Protein AF-A0A2M7AT90-F1 (afdb_monomer_lite)

Secondary structure (DSSP, 8-state):
--HHHHHHHHHHHHHHHHTS--HHHHHHHHTSTTSTGGGGS---HHHHHHHHHHHHHHHHHHH-EEEEEETTEEEEEESEE--GGG-STT---EEHHHHHHSHHHHHHHHHHHHHHHHHHHHHHHTT--

pLDDT: mean 93.05, std 7.25, range [59.25, 98.31]

Radius of gyration: 20.59 Å; chains: 1; bounding box: 52×41×52 Å

Structure (mmCIF, N/CA/C/O backbone):
data_AF-A0A2M7AT90-F1
#
_entry.id   AF-A0A2M7AT90-F1
#
loop_
_atom_site.group_PDB
_atom_site.id
_atom_site.type_symbol
_atom_site.label_atom_id
_atom_site.label_alt_id
_atom_site.label_comp_id
_atom_site.label_asym_id
_atom_site.label_entity_id
_atom_site.label_seq_id
_atom_site.pdbx_PDB_ins_code
_atom_site.Cartn_x
_atom_site.Cartn_y
_atom_site.Cartn_z
_atom_site.occupancy
_atom_site.B_iso_or_equiv
_atom_site.auth_seq_id
_atom_site.auth_comp_id
_atom_site.auth_asym_id
_atom_site.auth_atom_id
_atom_site.pdbx_PDB_model_num
ATOM 1 N N . MET A 1 1 ? 21.907 15.110 -14.399 1.00 59.66 1 MET A N 1
ATOM 2 C CA . MET A 1 1 ? 20.469 15.439 -14.541 1.00 59.66 1 MET A CA 1
ATOM 3 C C . MET A 1 1 ? 19.734 14.855 -13.349 1.00 59.66 1 MET A C 1
ATOM 5 O O . MET A 1 1 ? 20.083 13.757 -12.948 1.00 59.66 1 MET A O 1
ATOM 9 N N . ASP A 1 2 ? 18.759 15.570 -12.787 1.00 88.88 2 ASP A N 1
ATOM 10 C CA . ASP A 1 2 ? 17.866 15.041 -11.745 1.00 88.88 2 ASP A CA 1
ATOM 11 C C . ASP A 1 2 ? 17.179 13.747 -12.235 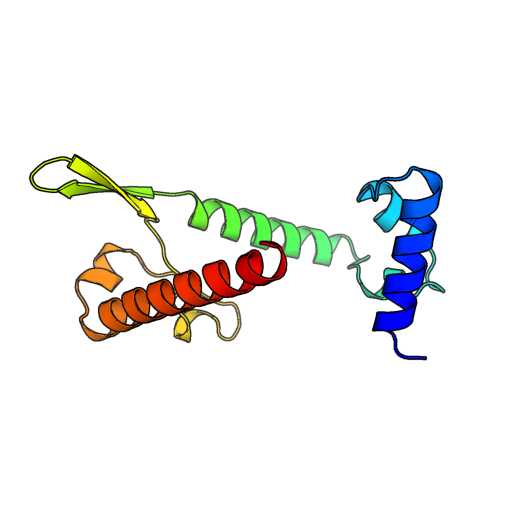1.00 88.88 2 ASP A C 1
ATOM 13 O O . ASP A 1 2 ? 16.553 13.743 -13.300 1.00 88.8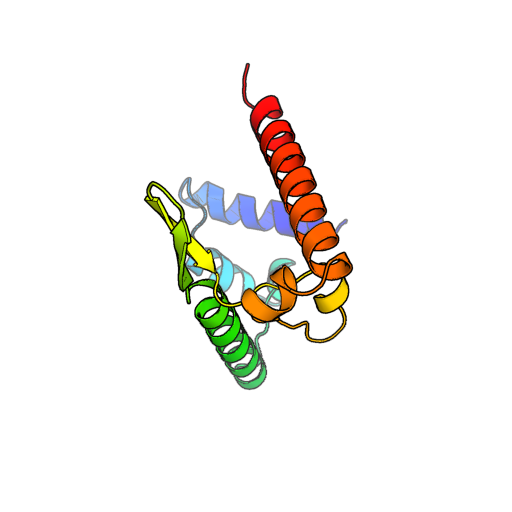8 2 ASP A O 1
ATOM 17 N N . ARG A 1 3 ? 17.315 12.646 -11.482 1.00 90.25 3 ARG A N 1
ATOM 18 C CA . ARG A 1 3 ? 16.751 11.324 -11.816 1.00 90.25 3 ARG A CA 1
ATOM 19 C C . ARG A 1 3 ? 15.236 11.399 -12.016 1.00 90.25 3 ARG A C 1
ATOM 21 O O . ARG A 1 3 ? 14.706 10.764 -12.924 1.00 90.25 3 ARG A O 1
ATOM 28 N N . ILE A 1 4 ? 14.539 12.240 -11.246 1.00 94.31 4 ILE A N 1
ATOM 29 C CA . ILE A 1 4 ? 13.091 12.449 -11.406 1.00 94.31 4 ILE A CA 1
ATOM 30 C C . ILE A 1 4 ? 12.776 13.086 -12.764 1.00 94.31 4 ILE A C 1
ATOM 32 O O . ILE A 1 4 ? 11.791 12.721 -13.410 1.00 94.31 4 ILE A O 1
ATOM 36 N N . LYS A 1 5 ? 13.613 14.015 -13.239 1.00 96.25 5 LYS A N 1
ATOM 37 C CA . LYS A 1 5 ? 13.459 14.624 -14.568 1.00 96.25 5 LYS A CA 1
ATOM 38 C C . LYS A 1 5 ? 13.616 13.587 -15.685 1.00 96.25 5 LYS A C 1
ATOM 40 O O . LYS A 1 5 ? 12.854 13.639 -16.648 1.00 96.25 5 LYS A O 1
ATOM 45 N N . GLN A 1 6 ? 14.550 12.643 -15.545 1.00 96.38 6 GLN A N 1
ATOM 46 C CA . GLN A 1 6 ? 14.739 11.548 -16.506 1.00 96.38 6 GLN A CA 1
ATOM 47 C C . GLN A 1 6 ? 13.550 10.581 -16.511 1.00 96.38 6 GLN A C 1
ATOM 49 O O . GLN A 1 6 ? 12.988 10.345 -17.575 1.00 96.38 6 GLN A O 1
ATOM 54 N N . ILE A 1 7 ? 13.086 10.128 -15.340 1.00 97.25 7 ILE A N 1
ATOM 55 C CA . ILE A 1 7 ? 11.887 9.275 -15.217 1.00 97.25 7 ILE A CA 1
ATOM 56 C C . ILE A 1 7 ? 10.681 9.936 -15.898 1.00 97.25 7 ILE A C 1
ATOM 58 O O . ILE A 1 7 ? 9.996 9.315 -16.707 1.00 97.25 7 ILE A O 1
ATOM 62 N N . LYS A 1 8 ? 10.437 11.227 -15.633 1.00 97.44 8 LYS A N 1
ATOM 63 C CA . LYS A 1 8 ? 9.342 11.973 -16.276 1.00 97.44 8 LYS A CA 1
ATOM 64 C C . LYS A 1 8 ? 9.487 12.031 -17.798 1.00 97.44 8 LYS A C 1
ATOM 66 O O . LYS A 1 8 ? 8.483 11.960 -18.500 1.00 97.44 8 LYS A O 1
ATOM 71 N N . ALA A 1 9 ? 10.706 12.205 -18.307 1.00 97.12 9 ALA A N 1
ATOM 72 C CA . ALA A 1 9 ? 10.955 12.237 -19.744 1.00 97.12 9 ALA A CA 1
ATOM 73 C C . ALA A 1 9 ? 10.685 10.870 -20.391 1.00 97.12 9 ALA A C 1
ATOM 75 O O . ALA A 1 9 ? 10.003 10.812 -21.410 1.00 97.12 9 ALA A O 1
ATOM 76 N N . GLU A 1 10 ? 11.146 9.782 -19.774 1.00 97.38 10 GLU A N 1
ATOM 77 C CA . GLU A 1 10 ? 10.920 8.413 -20.250 1.00 97.38 10 GLU A CA 1
ATOM 78 C C . GLU A 1 10 ? 9.427 8.047 -20.253 1.00 97.38 10 GLU A C 1
ATOM 80 O O . GLU A 1 10 ? 8.915 7.583 -21.271 1.00 97.38 10 GLU A O 1
ATOM 85 N N . LEU A 1 11 ? 8.686 8.363 -19.183 1.00 97.75 11 LEU A N 1
ATOM 86 C CA . LEU A 1 11 ? 7.232 8.156 -19.134 1.00 97.75 11 LEU A CA 1
ATOM 87 C C . LEU A 1 11 ? 6.496 8.922 -20.244 1.00 97.75 11 LEU A C 1
ATOM 89 O O . LEU A 1 11 ? 5.625 8.360 -20.905 1.00 97.75 11 LEU A O 1
ATOM 93 N N . LYS A 1 12 ? 6.884 10.176 -20.515 1.00 97.44 12 LYS A N 1
ATOM 94 C CA . LYS A 1 12 ? 6.317 10.969 -21.622 1.00 97.44 12 LYS A CA 1
ATOM 95 C C . LYS A 1 12 ? 6.622 10.377 -22.997 1.00 97.44 12 LYS A C 1
ATOM 97 O O . LYS A 1 12 ? 5.803 10.498 -23.904 1.00 97.44 12 LYS A O 1
ATOM 102 N N . VAL A 1 13 ? 7.792 9.761 -23.179 1.00 96.44 13 VAL A N 1
ATOM 103 C CA . VAL A 1 13 ? 8.135 9.059 -24.427 1.00 96.44 13 VAL A CA 1
ATOM 104 C C . VAL A 1 13 ? 7.210 7.862 -24.642 1.00 96.44 13 VAL A C 1
ATOM 106 O O . VAL A 1 13 ? 6.785 7.627 -25.772 1.00 96.44 13 VAL A O 1
ATOM 109 N N . ILE A 1 14 ? 6.875 7.125 -23.581 1.00 96.69 14 ILE A N 1
ATOM 110 C CA . ILE A 1 14 ? 5.954 5.983 -23.652 1.00 96.69 14 ILE A CA 1
ATOM 111 C C . ILE A 1 14 ? 4.528 6.46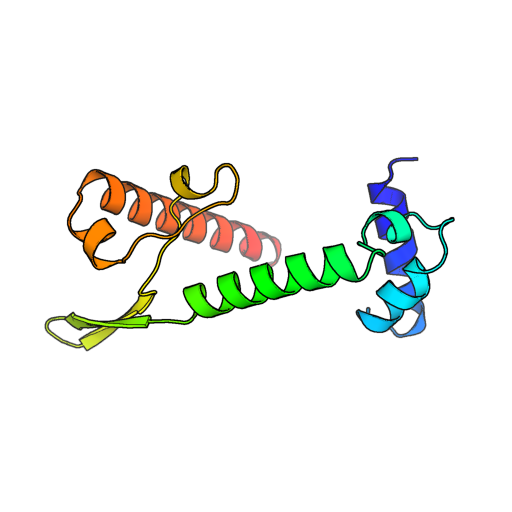8 -23.941 1.00 96.69 14 ILE A C 1
ATOM 113 O O . ILE A 1 14 ? 3.912 6.003 -24.897 1.00 96.69 14 ILE A O 1
ATOM 117 N N . GLU A 1 15 ? 4.039 7.447 -23.176 1.00 97.44 15 GLU A N 1
ATOM 118 C CA . GLU A 1 15 ? 2.706 8.041 -23.338 1.00 97.44 15 GLU A CA 1
ATOM 119 C C . GLU A 1 15 ? 2.488 8.583 -24.759 1.00 97.44 15 GLU A C 1
ATOM 121 O O . GLU A 1 15 ? 1.489 8.253 -25.400 1.00 97.44 15 GLU A O 1
ATOM 126 N N . LYS A 1 16 ? 3.444 9.357 -25.301 1.00 95.44 16 LYS A N 1
ATOM 127 C CA . LYS A 1 16 ? 3.336 9.966 -26.640 1.00 95.44 16 LYS A CA 1
ATOM 128 C C . LYS A 1 16 ? 3.082 8.965 -27.765 1.00 95.44 16 LYS A C 1
ATOM 130 O O . LYS A 1 16 ? 2.527 9.356 -28.785 1.00 95.44 16 LYS A O 1
ATOM 135 N N . LYS A 1 17 ? 3.487 7.700 -27.613 1.00 92.00 17 LYS A N 1
ATOM 136 C CA . LYS A 1 17 ? 3.303 6.676 -28.654 1.00 92.00 17 LYS A CA 1
ATOM 137 C C . LYS A 1 17 ? 1.842 6.270 -28.837 1.00 92.00 17 LYS A C 1
ATOM 139 O O . LYS A 1 17 ? 1.476 5.867 -29.935 1.00 92.00 17 LYS A O 1
ATOM 144 N N . LYS A 1 18 ? 1.033 6.331 -27.774 1.00 90.31 18 LYS A N 1
ATOM 145 C CA . LYS A 1 18 ? -0.356 5.833 -27.769 1.00 90.31 18 LYS A CA 1
ATOM 146 C C . LYS A 1 18 ? -1.376 6.855 -27.253 1.00 90.31 18 LYS A C 1
ATOM 148 O O . LYS A 1 18 ? -2.561 6.554 -27.227 1.00 90.31 18 LYS A O 1
ATOM 153 N N . GLY A 1 19 ? -0.929 8.029 -26.799 1.00 93.81 19 GLY A N 1
ATOM 154 C CA . GLY A 1 19 ? -1.773 9.012 -26.108 1.00 93.81 19 GLY A CA 1
ATOM 155 C C . GLY A 1 19 ? -2.258 8.552 -24.726 1.00 93.81 19 GLY A C 1
ATOM 156 O O . GLY A 1 19 ? -3.074 9.226 -24.110 1.00 93.81 19 GLY A O 1
ATOM 157 N N . LEU A 1 20 ? -1.768 7.404 -24.247 1.00 94.06 20 LEU A N 1
ATOM 158 C CA . LEU A 1 20 ? -2.107 6.788 -22.970 1.00 94.06 20 LEU A CA 1
ATOM 159 C C . LEU A 1 20 ? -0.871 6.067 -22.428 1.00 94.06 20 LEU A C 1
ATOM 161 O O . LEU A 1 20 ? -0.141 5.416 -23.178 1.00 94.06 20 LEU A O 1
ATOM 165 N N . LEU A 1 21 ? -0.655 6.151 -21.118 1.00 96.25 21 LEU A N 1
ATOM 166 C CA . LEU A 1 21 ? 0.424 5.445 -20.437 1.00 96.25 21 LEU A CA 1
ATOM 167 C C . LEU A 1 21 ? -0.079 4.099 -19.895 1.00 96.25 21 LEU A C 1
ATOM 169 O O . LEU A 1 21 ? -0.788 4.053 -18.892 1.00 96.25 21 LEU A O 1
ATOM 173 N N . ASN A 1 22 ? 0.292 2.998 -20.551 1.00 96.31 22 ASN A N 1
ATOM 174 C CA . ASN A 1 22 ? -0.045 1.648 -20.099 1.00 96.31 22 ASN A CA 1
ATOM 175 C C . ASN A 1 22 ? 1.068 1.083 -19.186 1.00 96.31 22 ASN A C 1
ATOM 177 O O . ASN A 1 22 ? 2.231 1.104 -19.597 1.00 96.31 22 ASN A O 1
ATOM 181 N N . PRO A 1 23 ? 0.755 0.530 -17.996 1.00 97.44 23 PRO A N 1
ATOM 182 C CA . PRO A 1 23 ? 1.757 -0.053 -17.099 1.00 97.44 23 PRO A CA 1
ATOM 183 C C . PRO A 1 23 ? 2.641 -1.132 -17.741 1.00 97.44 23 PRO A C 1
ATOM 185 O O . PRO A 1 23 ? 3.843 -1.145 -17.495 1.00 97.44 23 PRO A O 1
ATOM 188 N N . HIS A 1 24 ? 2.089 -1.986 -18.609 1.00 97.50 24 HIS A N 1
ATOM 189 C CA . HIS A 1 24 ? 2.855 -3.016 -19.318 1.00 97.50 24 HIS A CA 1
ATOM 190 C C . HIS A 1 24 ? 3.941 -2.400 -20.211 1.00 97.50 24 HIS A C 1
ATOM 192 O O . HIS A 1 24 ? 5.076 -2.872 -20.235 1.00 97.50 24 HIS A 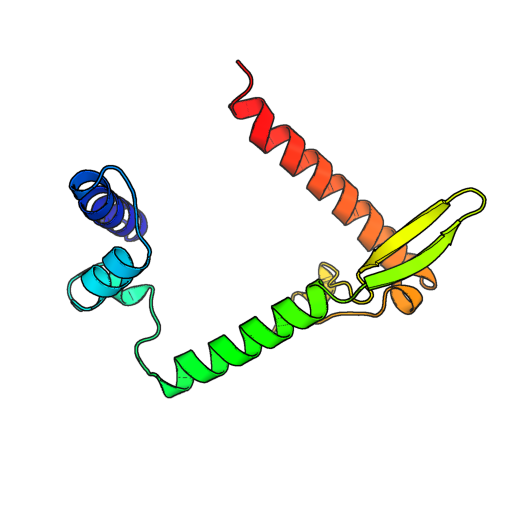O 1
ATOM 198 N N . ASP A 1 25 ? 3.626 -1.306 -20.912 1.00 97.69 25 ASP A N 1
ATOM 199 C CA . ASP A 1 25 ? 4.613 -0.600 -21.735 1.00 97.69 25 ASP A CA 1
ATOM 200 C C . ASP A 1 25 ? 5.703 0.064 -20.873 1.00 97.69 25 ASP A C 1
ATOM 202 O O . ASP A 1 25 ? 6.845 0.176 -21.317 1.00 97.69 25 ASP A O 1
ATOM 206 N N . VAL A 1 26 ? 5.372 0.475 -19.641 1.00 98.06 26 VAL A N 1
ATOM 207 C CA . VAL A 1 26 ? 6.342 1.023 -18.678 1.00 98.06 26 VAL A CA 1
ATOM 208 C C . VAL A 1 26 ? 7.305 -0.048 -18.188 1.00 98.06 26 VAL A C 1
ATOM 210 O O . VAL A 1 26 ? 8.510 0.188 -18.233 1.00 98.06 26 VAL A O 1
ATOM 213 N N . VAL A 1 27 ? 6.805 -1.218 -17.780 1.00 97.88 27 VAL A N 1
ATOM 214 C CA . VAL A 1 27 ? 7.662 -2.340 -17.358 1.00 97.88 27 VAL A CA 1
ATOM 215 C C . VAL A 1 27 ? 8.576 -2.758 -18.507 1.00 97.88 27 VAL A C 1
ATOM 217 O O . VAL A 1 27 ? 9.791 -2.781 -18.335 1.00 97.88 27 VAL A O 1
ATOM 220 N N . LYS A 1 28 ? 8.017 -2.951 -19.710 1.00 97.75 28 LYS A N 1
ATOM 221 C CA . LYS A 1 28 ? 8.789 -3.317 -20.905 1.00 97.75 28 LYS A CA 1
ATOM 222 C C . LYS A 1 28 ? 9.874 -2.293 -21.248 1.00 97.75 28 LYS A C 1
ATOM 224 O O . LYS A 1 28 ? 10.972 -2.654 -21.654 1.00 97.75 28 LYS A O 1
ATOM 229 N N . PHE A 1 29 ? 9.587 -0.998 -21.110 1.00 97.62 29 PHE A N 1
ATOM 230 C CA . PHE A 1 29 ? 10.596 0.043 -21.311 1.00 97.62 29 PHE A CA 1
ATOM 231 C C . PHE A 1 29 ? 11.692 -0.014 -20.234 1.00 97.62 29 PHE A C 1
ATOM 233 O O . PHE A 1 29 ? 12.871 0.171 -20.540 1.00 97.62 29 PHE A O 1
ATOM 240 N N . ALA A 1 30 ? 11.302 -0.278 -18.987 1.00 98.06 30 ALA A N 1
ATOM 241 C CA . ALA A 1 30 ? 12.191 -0.337 -17.836 1.00 98.06 30 ALA A CA 1
ATOM 242 C C . ALA A 1 30 ? 13.112 -1.570 -17.823 1.00 98.06 30 ALA A C 1
ATOM 244 O O . ALA A 1 30 ? 14.118 -1.540 -17.121 1.00 98.06 30 ALA A O 1
ATOM 245 N N . GLU A 1 31 ? 12.834 -2.622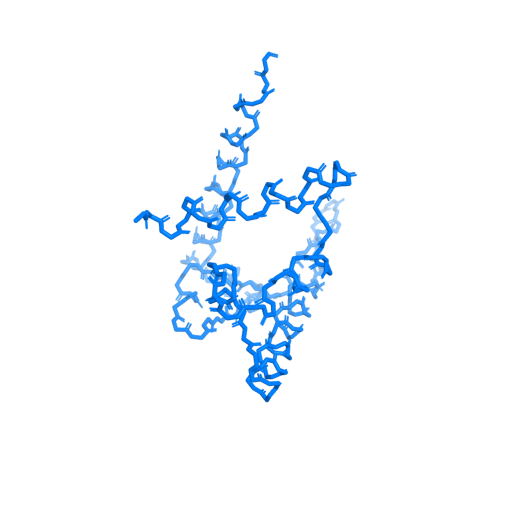 -18.603 1.00 97.56 31 GLU A N 1
ATOM 246 C CA . GLU A 1 31 ? 13.710 -3.804 -18.736 1.00 97.56 31 GLU A CA 1
ATOM 247 C C . GLU A 1 31 ? 15.142 -3.434 -19.149 1.00 97.56 31 GLU A C 1
ATOM 249 O O . GLU A 1 31 ? 16.098 -4.108 -18.774 1.00 97.56 31 GLU A O 1
ATOM 254 N N . ASN A 1 32 ? 15.321 -2.330 -19.883 1.00 97.75 32 ASN A N 1
ATOM 255 C CA . ASN A 1 32 ? 16.645 -1.852 -20.259 1.00 97.75 32 ASN A CA 1
ATOM 256 C C . ASN A 1 32 ? 17.366 -1.199 -19.057 1.00 97.75 32 ASN A C 1
ATOM 258 O O . ASN A 1 32 ? 16.976 -0.094 -18.657 1.00 97.75 32 ASN A O 1
ATOM 262 N N . PRO A 1 33 ? 18.488 -1.772 -18.567 1.00 97.44 33 PRO A N 1
ATOM 263 C CA . PRO A 1 33 ? 19.208 -1.282 -17.388 1.00 97.44 33 PRO A CA 1
ATOM 264 C C . PRO A 1 33 ? 19.832 0.108 -17.550 1.00 97.44 33 PRO A C 1
ATOM 266 O O . PRO A 1 33 ? 20.250 0.719 -16.570 1.00 97.44 33 PRO A O 1
ATOM 269 N N . LYS A 1 34 ? 19.891 0.639 -18.777 1.00 96.44 34 LYS A N 1
ATOM 270 C CA . LYS A 1 34 ? 20.390 1.993 -19.061 1.00 96.44 34 LYS A CA 1
ATOM 271 C C . LYS A 1 34 ? 19.332 3.088 -18.869 1.00 96.44 34 LYS A C 1
ATOM 273 O O . LYS A 1 34 ? 19.663 4.264 -19.002 1.00 96.44 34 LYS A O 1
ATOM 278 N N . THR A 1 35 ? 18.077 2.722 -18.612 1.00 97.19 35 THR A N 1
ATOM 279 C CA . THR A 1 35 ? 16.979 3.678 -18.396 1.00 97.19 35 THR A CA 1
ATOM 280 C C . THR A 1 35 ? 16.896 4.102 -16.933 1.00 97.19 35 THR A C 1
ATOM 282 O O . THR A 1 35 ? 17.238 3.345 -16.023 1.00 97.19 35 THR A O 1
ATOM 285 N N . ALA A 1 36 ? 16.405 5.312 -16.676 1.00 97.19 36 ALA A N 1
ATOM 286 C CA . ALA A 1 36 ? 16.130 5.761 -15.317 1.00 97.19 36 ALA A CA 1
ATOM 287 C C . ALA A 1 36 ? 14.983 4.953 -14.685 1.00 97.19 36 ALA A C 1
ATOM 289 O O . ALA A 1 36 ? 15.026 4.658 -13.487 1.00 97.19 36 ALA A O 1
ATOM 290 N N . LEU A 1 37 ? 13.991 4.546 -15.482 1.00 97.69 37 LEU A N 1
ATOM 291 C CA . LEU A 1 37 ? 12.876 3.704 -15.055 1.00 97.69 37 LEU A CA 1
ATOM 292 C C . LEU A 1 37 ? 13.314 2.333 -14.537 1.00 97.69 37 LEU A C 1
ATOM 294 O O . LEU A 1 37 ? 12.703 1.866 -13.582 1.00 97.69 37 LEU A O 1
ATOM 298 N N . HIS A 1 38 ? 14.381 1.726 -15.070 1.00 97.88 38 HIS A N 1
ATOM 299 C CA . HIS A 1 38 ? 14.867 0.418 -14.606 1.00 97.88 38 HIS A CA 1
ATOM 300 C C . HIS A 1 38 ? 15.064 0.360 -13.090 1.00 97.88 38 HIS A C 1
ATOM 302 O O . HIS A 1 38 ? 14.625 -0.570 -12.420 1.00 97.88 38 HIS A O 1
ATOM 308 N N . SER A 1 39 ? 15.657 1.419 -12.539 1.00 96.19 39 SER A N 1
ATOM 309 C CA . SER A 1 39 ? 15.938 1.559 -11.107 1.00 96.19 39 SER A CA 1
ATOM 310 C C . SER A 1 39 ? 14.696 1.790 -10.225 1.00 96.19 39 SER A C 1
ATOM 312 O O . SER A 1 39 ? 14.832 2.001 -9.021 1.00 96.19 39 SER A O 1
ATOM 314 N N . CYS A 1 40 ? 13.495 1.831 -10.809 1.00 97.06 40 CYS A N 1
ATOM 315 C CA . CYS A 1 40 ? 12.222 1.973 -10.098 1.00 97.06 40 CYS A CA 1
ATOM 316 C C . CYS A 1 40 ? 11.512 0.628 -9.866 1.00 97.06 40 CYS A C 1
ATOM 318 O O . CYS A 1 40 ? 10.460 0.619 -9.232 1.00 97.06 40 CYS A O 1
ATOM 320 N N . PHE A 1 41 ? 12.063 -0.478 -10.377 1.00 97.88 41 PHE A N 1
ATOM 321 C CA . PHE A 1 41 ? 11.479 -1.815 -10.289 1.00 97.88 41 PHE A CA 1
ATOM 322 C C . PHE A 1 41 ? 12.372 -2.776 -9.501 1.00 97.88 41 PHE A C 1
ATOM 324 O O . PHE A 1 41 ? 13.591 -2.611 -9.431 1.00 97.88 41 PHE A O 1
ATOM 331 N N . THR A 1 42 ? 11.742 -3.796 -8.925 1.00 97.94 42 THR A N 1
ATOM 332 C CA . THR A 1 42 ? 12.409 -4.948 -8.316 1.00 97.94 42 THR A CA 1
ATOM 333 C C . THR A 1 42 ? 12.446 -6.069 -9.349 1.00 97.94 42 THR A C 1
ATOM 335 O O . THR A 1 42 ? 11.401 -6.618 -9.676 1.00 97.94 42 THR A O 1
ATOM 338 N N . TRP A 1 43 ? 13.634 -6.370 -9.879 1.00 97.50 43 TRP A N 1
ATOM 339 C CA . TRP A 1 43 ? 13.834 -7.381 -10.931 1.00 97.50 43 TRP A CA 1
ATOM 340 C C . TRP A 1 43 ? 14.146 -8.782 -10.399 1.00 97.50 43 TRP A C 1
ATOM 342 O O . TRP A 1 43 ? 14.138 -9.740 -11.162 1.00 97.50 43 TRP A O 1
ATOM 352 N N . ASP A 1 44 ? 14.440 -8.901 -9.105 1.00 97.88 44 ASP A N 1
ATOM 353 C CA . ASP A 1 44 ? 14.528 -10.199 -8.446 1.00 97.88 44 ASP A CA 1
ATOM 354 C C . ASP A 1 44 ? 13.111 -10.706 -8.155 1.00 97.88 44 ASP A C 1
ATOM 356 O O . ASP A 1 44 ? 12.389 -10.109 -7.351 1.00 97.88 44 ASP A O 1
ATOM 360 N N . ASP A 1 45 ? 12.717 -11.795 -8.816 1.00 97.06 45 ASP A N 1
ATOM 361 C CA . ASP A 1 45 ? 11.373 -12.367 -8.704 1.00 97.06 45 ASP A CA 1
ATOM 362 C C . ASP A 1 45 ? 11.045 -12.849 -7.285 1.00 97.06 45 ASP A C 1
ATOM 364 O O . ASP A 1 45 ? 9.891 -12.775 -6.861 1.00 97.06 45 ASP A O 1
ATOM 368 N N . GLY A 1 46 ? 12.040 -13.309 -6.521 1.00 98.12 46 GLY A N 1
ATOM 369 C CA . GLY A 1 46 ? 11.852 -13.743 -5.137 1.00 98.12 46 GLY A CA 1
ATOM 370 C C . GLY A 1 46 ? 11.452 -12.573 -4.243 1.00 98.12 46 GLY A C 1
ATOM 371 O O . GLY A 1 46 ? 10.425 -12.629 -3.558 1.00 98.12 46 GLY A O 1
ATOM 372 N N . ILE A 1 47 ? 12.216 -11.480 -4.322 1.00 98.00 47 ILE A N 1
ATOM 373 C CA . ILE A 1 47 ? 11.931 -10.237 -3.593 1.00 98.00 47 ILE A CA 1
ATOM 374 C C . ILE A 1 47 ? 10.608 -9.629 -4.081 1.00 98.00 47 ILE A C 1
ATOM 376 O O . ILE A 1 47 ? 9.783 -9.200 -3.270 1.00 98.00 47 ILE A O 1
ATOM 380 N N . ALA A 1 48 ? 10.371 -9.602 -5.396 1.00 97.88 48 ALA A N 1
ATOM 381 C CA . ALA A 1 48 ? 9.149 -9.050 -5.973 1.00 97.88 48 ALA A CA 1
ATOM 382 C C . ALA A 1 48 ? 7.900 -9.824 -5.517 1.00 97.88 48 ALA A C 1
ATOM 384 O O . ALA A 1 48 ? 6.911 -9.212 -5.108 1.00 97.88 48 ALA A O 1
ATOM 385 N N . ALA A 1 49 ? 7.952 -11.159 -5.514 1.00 98.00 49 ALA A N 1
ATOM 386 C CA . ALA A 1 49 ? 6.843 -12.003 -5.083 1.00 98.00 49 ALA A CA 1
ATOM 387 C C . ALA A 1 49 ? 6.536 -11.849 -3.585 1.00 98.00 49 ALA A C 1
ATOM 389 O O . ALA A 1 49 ? 5.369 -11.849 -3.188 1.00 98.00 49 ALA A O 1
ATOM 390 N N . GLU A 1 50 ? 7.559 -11.700 -2.741 1.00 98.06 50 GLU A N 1
ATOM 391 C CA . GLU A 1 50 ? 7.368 -11.416 -1.317 1.00 98.06 50 GLU A CA 1
ATOM 392 C C . GLU A 1 50 ? 6.683 -10.064 -1.094 1.00 98.06 50 GLU A C 1
ATOM 394 O O . GLU A 1 50 ? 5.659 -9.988 -0.408 1.00 98.06 50 GLU A O 1
ATOM 399 N N . GLN A 1 51 ? 7.186 -9.007 -1.737 1.00 96.75 51 GLN A N 1
ATOM 400 C CA . GLN A 1 51 ? 6.588 -7.674 -1.660 1.00 96.75 51 GLN A CA 1
ATOM 401 C C . GLN A 1 51 ? 5.147 -7.660 -2.185 1.00 96.75 51 GLN A C 1
ATOM 403 O O . GLN A 1 51 ? 4.294 -6.968 -1.618 1.00 96.75 51 GLN A O 1
ATOM 408 N N . TRP A 1 52 ? 4.852 -8.451 -3.223 1.00 97.75 52 TRP A N 1
ATOM 409 C CA . TRP A 1 52 ? 3.501 -8.604 -3.755 1.00 97.75 52 TRP A CA 1
ATOM 410 C C . TRP A 1 52 ? 2.548 -9.247 -2.744 1.00 97.75 52 TRP A C 1
ATOM 412 O O . TRP A 1 52 ? 1.494 -8.678 -2.472 1.00 97.75 52 TRP A O 1
ATOM 422 N N . ARG A 1 53 ? 2.937 -10.344 -2.083 1.00 98.31 53 ARG A N 1
ATOM 423 C CA . ARG A 1 53 ? 2.104 -10.961 -1.031 1.00 98.31 53 ARG A CA 1
ATOM 424 C C . ARG A 1 53 ? 1.837 -10.009 0.134 1.00 98.31 53 ARG A C 1
ATOM 426 O O . ARG A 1 53 ? 0.720 -9.936 0.646 1.00 98.31 53 ARG A O 1
ATOM 433 N N . LEU A 1 54 ? 2.836 -9.221 0.537 1.00 96.50 54 LEU A N 1
ATOM 434 C CA . LEU A 1 54 ? 2.642 -8.178 1.551 1.00 96.50 54 LEU A CA 1
ATOM 435 C C . LEU A 1 54 ? 1.682 -7.083 1.065 1.00 96.50 54 LEU A C 1
ATOM 437 O O . LEU A 1 54 ? 0.902 -6.543 1.849 1.00 96.50 54 LEU A O 1
ATOM 441 N N . HIS A 1 55 ? 1.728 -6.721 -0.218 1.00 96.19 55 HIS A N 1
ATOM 442 C CA . HIS A 1 55 ? 0.765 -5.800 -0.818 1.00 96.19 55 HIS A CA 1
ATOM 443 C C . HIS A 1 55 ? -0.660 -6.377 -0.804 1.00 96.19 55 HIS A C 1
ATOM 445 O O . HIS A 1 55 ? -1.583 -5.683 -0.371 1.00 96.19 55 HIS A O 1
ATOM 451 N N . GLU A 1 56 ? -0.834 -7.645 -1.177 1.00 98.00 56 GLU A N 1
ATOM 452 C CA . GLU A 1 56 ? -2.114 -8.360 -1.111 1.00 98.00 56 GLU A CA 1
ATOM 453 C C . GLU A 1 56 ? -2.678 -8.371 0.314 1.00 98.00 56 GLU A C 1
ATOM 455 O O . GLU A 1 56 ? -3.830 -7.984 0.522 1.00 98.00 56 GLU A O 1
ATOM 460 N N . ALA A 1 57 ? -1.852 -8.693 1.314 1.00 97.1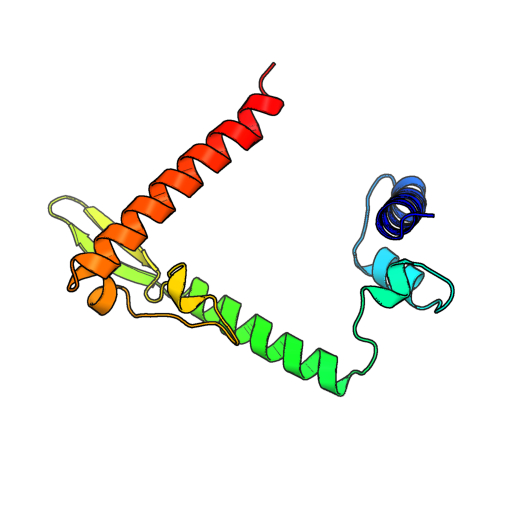2 57 ALA A N 1
ATOM 461 C CA . ALA A 1 57 ? -2.250 -8.661 2.720 1.00 97.12 57 ALA A CA 1
ATOM 462 C C . ALA A 1 57 ? -2.709 -7.258 3.163 1.00 97.12 57 ALA A C 1
ATOM 464 O O . ALA A 1 57 ? -3.756 -7.110 3.796 1.00 97.12 57 ALA A O 1
ATOM 465 N N . ARG A 1 58 ? -1.975 -6.198 2.788 1.00 95.69 58 ARG A N 1
ATOM 466 C CA . ARG A 1 58 ? -2.373 -4.809 3.089 1.00 95.69 58 ARG A CA 1
ATOM 467 C C . ARG A 1 58 ? -3.701 -4.436 2.430 1.00 95.69 58 ARG A C 1
ATOM 469 O O . ARG A 1 58 ? -4.486 -3.717 3.046 1.00 95.69 58 ARG A O 1
ATOM 476 N N . ASN A 1 59 ? -3.953 -4.894 1.205 1.00 96.12 59 ASN A N 1
ATOM 477 C CA . ASN A 1 59 ? -5.214 -4.639 0.509 1.00 96.12 59 ASN A CA 1
ATOM 478 C C . ASN A 1 59 ? -6.376 -5.368 1.184 1.00 96.12 59 ASN A C 1
ATOM 480 O O . ASN A 1 59 ? -7.396 -4.733 1.446 1.00 96.12 59 ASN A O 1
ATOM 484 N N . LEU A 1 60 ? -6.191 -6.644 1.538 1.00 97.12 60 LEU A N 1
ATOM 485 C CA . LEU A 1 60 ? -7.182 -7.436 2.263 1.00 97.12 60 LEU A CA 1
ATOM 486 C C . LEU A 1 60 ? -7.599 -6.737 3.562 1.00 97.12 60 LEU A C 1
ATOM 488 O O . LEU A 1 60 ? -8.776 -6.457 3.759 1.00 97.12 60 LEU A O 1
ATOM 492 N N . ILE A 1 61 ? -6.635 -6.350 4.401 1.00 96.00 61 ILE A N 1
ATOM 493 C CA . ILE A 1 61 ? -6.907 -5.672 5.680 1.00 96.00 61 ILE A CA 1
ATOM 494 C C . ILE A 1 61 ? -7.736 -4.387 5.490 1.00 96.00 61 ILE A C 1
ATOM 496 O O . ILE A 1 61 ? -8.592 -4.072 6.314 1.00 96.00 61 ILE A O 1
ATOM 500 N N . ARG A 1 62 ? -7.510 -3.635 4.403 1.00 93.25 62 ARG A N 1
ATOM 501 C CA . ARG A 1 62 ? -8.170 -2.340 4.144 1.00 93.25 62 ARG A CA 1
ATOM 502 C C . ARG A 1 62 ? -9.612 -2.445 3.649 1.00 93.25 62 ARG A C 1
ATOM 504 O O . ARG A 1 62 ? -10.309 -1.426 3.693 1.00 93.25 62 ARG A O 1
ATOM 511 N N . VAL A 1 63 ? -10.024 -3.608 3.144 1.00 95.25 63 VAL A N 1
ATOM 512 C CA . VAL A 1 63 ? -11.376 -3.829 2.603 1.00 95.25 63 VAL A CA 1
ATOM 513 C C . VAL A 1 63 ? -12.299 -4.563 3.570 1.00 95.25 63 VAL A C 1
ATOM 515 O O . VAL A 1 63 ? -13.508 -4.532 3.366 1.00 95.25 63 VAL A O 1
ATOM 518 N N . ILE A 1 64 ? -11.767 -5.178 4.632 1.00 95.38 64 ILE A N 1
ATOM 519 C CA . ILE A 1 64 ? -12.602 -5.751 5.692 1.00 95.38 64 ILE A CA 1
ATOM 520 C C . ILE A 1 64 ? -13.280 -4.621 6.476 1.00 95.38 64 ILE A C 1
ATOM 522 O O . ILE A 1 64 ? -12.627 -3.681 6.945 1.00 95.38 64 ILE A O 1
ATOM 526 N N . VAL A 1 65 ? -14.600 -4.725 6.619 1.00 92.75 65 VAL A N 1
ATOM 527 C CA . VAL A 1 65 ? -15.451 -3.726 7.270 1.00 92.75 65 VAL A CA 1
ATOM 528 C C . VAL A 1 65 ? -16.230 -4.323 8.438 1.00 92.75 65 VAL A C 1
ATOM 530 O O . VAL A 1 65 ? -16.538 -5.511 8.447 1.00 92.75 65 VAL A O 1
ATOM 533 N N . GLU A 1 66 ? -16.551 -3.477 9.409 1.00 87.69 66 GLU A N 1
ATOM 534 C CA . GLU A 1 66 ? -17.478 -3.742 10.506 1.00 87.69 66 GLU A CA 1
ATOM 535 C C . GLU A 1 66 ? -18.707 -2.839 10.355 1.00 87.69 66 GLU A C 1
ATOM 537 O O . GLU A 1 66 ? -18.594 -1.671 9.962 1.00 87.69 66 GLU A O 1
ATOM 542 N N . VAL A 1 67 ? -19.878 -3.389 10.675 1.00 84.25 67 VAL A N 1
ATOM 543 C CA . VAL A 1 67 ? -21.147 -2.656 10.719 1.00 84.25 67 VAL A CA 1
ATOM 544 C C . VAL A 1 67 ? -21.434 -2.305 12.170 1.00 84.25 67 VAL A C 1
ATOM 546 O O . VAL A 1 67 ? -21.533 -3.196 13.013 1.00 84.25 67 VAL A O 1
ATOM 549 N N . ILE A 1 68 ? -21.567 -1.013 12.463 1.00 74.38 68 ILE A N 1
ATOM 550 C CA . ILE A 1 68 ? -21.955 -0.539 13.791 1.00 74.38 68 ILE A CA 1
ATOM 551 C C . ILE A 1 68 ? -23.375 0.032 13.694 1.00 74.38 68 ILE A C 1
ATOM 553 O O . ILE A 1 68 ? -23.602 0.938 12.882 1.00 74.38 68 ILE A O 1
ATOM 557 N N . PRO A 1 69 ? -24.327 -0.460 14.509 1.00 75.88 69 PRO A N 1
ATOM 558 C CA . PRO A 1 69 ? -25.649 0.142 14.606 1.00 75.88 69 PRO A CA 1
ATOM 559 C C . PRO A 1 69 ? -25.536 1.590 15.099 1.00 75.88 69 PRO A C 1
ATOM 561 O O . PRO A 1 69 ? -24.937 1.846 16.143 1.00 75.88 69 PRO A O 1
ATOM 564 N N . ASN A 1 70 ? -26.119 2.535 14.366 1.00 77.25 70 ASN A N 1
ATOM 565 C CA . ASN A 1 70 ? -26.352 3.901 14.828 1.00 77.25 70 ASN A CA 1
ATOM 566 C C . ASN A 1 70 ? -27.865 4.160 14.832 1.00 77.25 70 ASN A C 1
ATOM 568 O O . ASN A 1 70 ? -28.584 3.592 14.014 1.00 77.25 70 ASN A O 1
ATOM 572 N N . GLU A 1 71 ? -28.336 5.018 15.739 1.00 72.69 71 GLU A N 1
ATOM 573 C CA . GLU A 1 71 ? -29.739 5.213 16.151 1.00 72.69 71 GLU A CA 1
ATOM 574 C C . GLU A 1 71 ? -30.752 5.311 14.998 1.00 72.69 71 GLU A C 1
ATOM 576 O O . GLU A 1 71 ? -31.917 4.984 15.194 1.00 72.69 71 GLU A O 1
ATOM 581 N N . ASN A 1 72 ? -30.317 5.707 13.796 1.00 69.44 72 ASN A N 1
ATOM 582 C CA . ASN A 1 72 ? -31.158 5.778 12.601 1.00 69.44 72 ASN A CA 1
ATOM 583 C C . ASN A 1 72 ? -30.555 5.140 11.331 1.00 69.44 72 ASN A C 1
ATOM 585 O O . ASN A 1 72 ? -31.206 5.199 10.295 1.00 69.44 72 ASN A O 1
ATOM 589 N N . ASN A 1 73 ? -29.333 4.583 11.362 1.00 74.56 73 ASN A N 1
ATOM 590 C CA . ASN A 1 73 ? -28.656 4.003 10.188 1.00 74.56 73 ASN A CA 1
ATOM 591 C C . ASN A 1 73 ? -27.553 3.006 10.583 1.00 74.56 73 ASN A C 1
ATOM 593 O O . ASN A 1 73 ? -26.889 3.169 11.602 1.00 74.56 73 ASN A O 1
ATOM 597 N N . GLU A 1 74 ? -27.267 2.032 9.724 1.00 78.88 74 GLU A N 1
ATOM 598 C CA . GLU A 1 74 ? -26.031 1.249 9.811 1.00 78.88 74 GLU A CA 1
ATOM 599 C C . GLU A 1 74 ? -24.863 2.073 9.267 1.00 78.88 74 GLU A C 1
ATOM 601 O O . GLU A 1 74 ? -24.924 2.576 8.141 1.00 78.88 74 GLU A O 1
ATOM 606 N N . ILE A 1 75 ? -23.788 2.219 10.048 1.00 80.56 75 ILE A N 1
ATOM 607 C CA . ILE A 1 75 ? -22.557 2.820 9.533 1.00 80.56 75 ILE A CA 1
ATOM 608 C C . ILE A 1 75 ? -21.504 1.734 9.348 1.00 80.56 75 ILE A C 1
ATOM 610 O O . ILE A 1 75 ? -21.166 0.994 10.272 1.00 80.56 75 ILE A O 1
ATOM 614 N N . ILE A 1 76 ? -20.985 1.667 8.123 1.00 84.31 76 ILE A N 1
ATOM 615 C CA . ILE A 1 76 ? -19.937 0.740 7.713 1.00 84.31 76 ILE A CA 1
ATOM 616 C C . ILE A 1 76 ? -18.587 1.436 7.886 1.00 84.31 76 ILE A C 1
ATOM 618 O O . ILE A 1 76 ? -18.304 2.442 7.228 1.00 84.31 76 ILE A O 1
ATOM 622 N N . TYR A 1 77 ? -17.732 0.882 8.741 1.00 84.75 77 TYR A N 1
ATOM 623 C CA . TYR A 1 77 ? -16.361 1.350 8.940 1.00 84.75 77 TYR A CA 1
ATOM 624 C C . TYR A 1 77 ? -15.365 0.248 8.607 1.00 84.75 77 TYR A C 1
ATOM 626 O O . TYR A 1 77 ? -15.688 -0.932 8.650 1.00 84.75 77 TYR A O 1
ATOM 634 N N . ARG A 1 78 ? -14.114 0.612 8.313 1.00 92.19 78 ARG A N 1
ATOM 635 C CA . ARG A 1 78 ? -13.041 -0.386 8.220 1.00 92.19 78 ARG A CA 1
ATOM 636 C C . ARG A 1 78 ? -12.851 -1.060 9.573 1.00 92.19 78 ARG A C 1
ATOM 638 O O . ARG A 1 78 ? -12.665 -0.362 10.567 1.00 92.19 78 ARG A O 1
ATOM 645 N N . ALA A 1 79 ? -12.810 -2.390 9.573 1.00 94.25 79 ALA A N 1
ATOM 646 C CA . ALA A 1 79 ? -12.542 -3.185 10.769 1.00 94.25 79 ALA A CA 1
ATOM 647 C C . ALA A 1 79 ? -11.143 -2.891 11.334 1.00 94.25 79 ALA A C 1
ATOM 649 O O . ALA A 1 79 ? -10.926 -2.903 12.543 1.00 94.25 79 ALA A O 1
ATOM 650 N N . PHE A 1 80 ? -10.195 -2.565 10.450 1.00 96.62 80 PHE A N 1
ATOM 651 C CA . PHE A 1 80 ? -8.801 -2.314 10.789 1.00 96.62 80 PHE A CA 1
ATOM 652 C C . PHE A 1 80 ? -8.322 -0.956 10.269 1.00 96.62 80 PHE A C 1
ATOM 654 O O . PHE A 1 80 ? -8.506 -0.607 9.099 1.00 96.62 80 PHE A O 1
ATOM 661 N N . ILE A 1 81 ? -7.656 -0.185 11.131 1.00 94.56 81 ILE A N 1
ATOM 662 C CA . ILE A 1 81 ? -7.172 1.167 10.830 1.00 94.56 81 ILE A CA 1
ATOM 663 C C . ILE A 1 81 ? -5.694 1.297 11.189 1.00 94.56 81 ILE A C 1
ATOM 665 O O . ILE A 1 81 ? -5.259 0.861 12.249 1.00 94.56 81 ILE A O 1
ATOM 669 N N . SER A 1 82 ? -4.930 1.942 10.308 1.00 95.31 82 SER A N 1
ATOM 670 C CA . SER A 1 82 ? -3.538 2.324 10.557 1.00 95.31 82 SER A CA 1
ATOM 671 C C . SER A 1 82 ? -3.457 3.812 10.907 1.00 95.31 82 SER A C 1
ATOM 673 O O . SER A 1 82 ? -3.684 4.674 10.043 1.00 95.31 82 SER A O 1
ATOM 675 N N . LEU A 1 83 ? -3.151 4.126 12.168 1.00 94.12 83 LEU A N 1
ATOM 676 C CA . LEU A 1 83 ? -2.968 5.503 12.635 1.00 94.12 83 LEU A CA 1
ATOM 677 C C . LEU A 1 83 ? -1.546 5.994 12.329 1.00 94.12 83 LEU A C 1
ATOM 679 O O . LEU A 1 83 ? -0.663 5.172 12.103 1.00 94.12 83 LEU A O 1
ATOM 683 N N . PRO A 1 84 ? -1.277 7.314 12.319 1.00 90.19 84 PRO A N 1
ATOM 684 C CA . PRO A 1 84 ? 0.049 7.845 11.991 1.00 90.19 84 PRO A CA 1
ATOM 685 C C . PRO A 1 84 ? 1.202 7.186 12.759 1.00 90.19 84 PRO A C 1
ATOM 687 O O . PRO A 1 84 ? 2.204 6.826 12.149 1.00 90.19 84 PRO A O 1
ATOM 690 N N . LYS A 1 85 ? 1.021 6.936 14.061 1.00 87.50 85 LYS A N 1
ATOM 691 C CA . LYS A 1 85 ? 2.020 6.263 14.904 1.00 87.50 85 LYS A CA 1
ATOM 692 C C . LYS A 1 85 ? 2.253 4.789 14.564 1.00 87.50 85 LYS A C 1
ATOM 694 O O . LYS A 1 85 ? 3.283 4.238 14.925 1.00 87.50 85 LYS A O 1
ATOM 699 N N . ASP A 1 86 ? 1.315 4.158 13.866 1.00 92.38 86 ASP A N 1
ATOM 700 C CA . ASP A 1 86 ? 1.419 2.763 13.440 1.00 92.38 86 ASP A CA 1
ATOM 701 C C . ASP A 1 86 ? 2.109 2.637 12.078 1.00 92.38 86 ASP A C 1
ATOM 703 O O . ASP A 1 86 ? 2.273 1.531 11.587 1.00 92.38 86 ASP A O 1
ATOM 707 N N . ARG A 1 87 ? 2.482 3.745 11.422 1.00 88.56 87 ARG A N 1
ATOM 708 C CA . ARG A 1 87 ? 3.061 3.746 10.064 1.00 88.56 87 ARG A CA 1
ATOM 709 C C . ARG A 1 87 ? 4.591 3.762 10.054 1.00 88.56 87 ARG A C 1
ATOM 711 O O . ARG A 1 87 ? 5.188 3.944 8.997 1.00 88.56 87 ARG A O 1
ATOM 718 N N . HIS A 1 88 ? 5.219 3.609 11.215 1.00 85.88 88 HIS A N 1
ATOM 719 C CA . HIS A 1 88 ? 6.669 3.492 11.336 1.00 85.88 88 HIS A CA 1
ATOM 720 C C . HIS A 1 88 ? 7.119 2.039 11.117 1.00 85.88 88 HIS A C 1
ATOM 722 O O . HIS A 1 88 ? 6.354 1.106 11.360 1.00 85.88 88 HIS A O 1
ATOM 728 N N . ASN A 1 89 ? 8.369 1.851 10.682 1.00 84.06 89 ASN A N 1
ATOM 729 C CA . ASN A 1 89 ? 8.955 0.545 10.351 1.00 84.06 89 ASN A CA 1
ATOM 730 C C . ASN A 1 89 ? 8.094 -0.229 9.329 1.00 84.06 89 ASN A C 1
ATOM 732 O O . ASN A 1 89 ? 7.776 0.305 8.269 1.00 84.06 89 ASN A O 1
ATOM 736 N N . GLU A 1 90 ? 7.706 -1.467 9.636 1.00 81.75 90 GLU A N 1
ATOM 737 C CA . GLU A 1 90 ? 6.892 -2.327 8.763 1.00 81.75 90 GLU A CA 1
ATOM 738 C C . GLU A 1 90 ? 5.412 -1.903 8.685 1.00 81.75 90 GLU A C 1
ATOM 740 O O . GLU A 1 90 ? 4.655 -2.386 7.835 1.00 81.75 90 GLU A O 1
ATOM 745 N N . GLY A 1 91 ? 5.007 -0.949 9.526 1.00 88.75 91 GLY A N 1
ATOM 746 C CA . GLY A 1 91 ? 3.633 -0.493 9.655 1.00 88.75 91 GLY A CA 1
ATOM 747 C C . GLY A 1 91 ? 2.775 -1.398 10.551 1.00 88.75 91 GLY A C 1
ATOM 748 O O . GLY A 1 91 ? 3.239 -2.390 11.107 1.00 88.75 91 GLY A O 1
ATOM 749 N N . GLY A 1 92 ? 1.491 -1.063 10.687 1.00 94.38 92 GLY A N 1
ATOM 750 C CA . GLY A 1 92 ? 0.556 -1.831 11.503 1.00 94.38 92 GLY A CA 1
ATOM 751 C C . GLY A 1 92 ? -0.879 -1.323 11.430 1.00 94.38 92 GLY A C 1
ATOM 752 O O . GLY A 1 92 ? -1.152 -0.217 10.947 1.00 94.38 92 GLY A O 1
ATOM 753 N N . TYR A 1 93 ? -1.795 -2.157 11.918 1.00 96.25 93 TYR A N 1
ATOM 754 C CA . TYR A 1 93 ? -3.226 -1.886 11.970 1.00 96.25 93 TYR A CA 1
ATOM 755 C C . TYR A 1 93 ? -3.784 -2.232 13.351 1.00 96.25 93 TYR A C 1
ATOM 757 O O . TYR A 1 93 ? -3.309 -3.151 14.016 1.00 96.25 93 TYR A O 1
ATOM 765 N N . ARG A 1 94 ? -4.815 -1.502 13.767 1.00 95.50 94 ARG A N 1
ATOM 766 C CA . ARG A 1 94 ? -5.558 -1.705 15.014 1.00 95.50 94 ARG A CA 1
ATOM 767 C C . ARG A 1 94 ? -7.019 -1.963 14.685 1.00 95.50 94 ARG A C 1
ATOM 769 O O . ARG A 1 94 ? -7.517 -1.400 13.710 1.00 95.50 94 ARG A O 1
ATOM 776 N N . SER A 1 95 ? -7.708 -2.771 15.488 1.00 95.75 95 SER A N 1
ATOM 777 C CA . SER A 1 95 ? -9.155 -2.940 15.325 1.00 95.75 95 SER A CA 1
ATOM 778 C C . SER A 1 95 ? -9.880 -1.629 15.630 1.00 95.75 95 SER A C 1
ATOM 780 O O . SER A 1 95 ? -9.483 -0.901 16.547 1.00 95.75 95 SER A O 1
ATOM 782 N N . ILE A 1 96 ? -10.952 -1.330 14.897 1.00 93.69 96 ILE A N 1
ATOM 783 C CA . ILE A 1 96 ? -11.744 -0.113 15.104 1.00 93.69 96 ILE A CA 1
ATOM 784 C C . ILE A 1 96 ? -12.276 -0.036 16.539 1.00 93.69 96 ILE A C 1
ATOM 786 O O . ILE A 1 96 ? -12.157 1.015 17.165 1.00 93.69 96 ILE A O 1
ATOM 790 N N . GLY A 1 97 ? -12.730 -1.154 17.115 1.00 92.44 97 GLY A N 1
ATOM 791 C CA . GLY A 1 97 ? -13.166 -1.216 18.514 1.00 92.44 97 GLY A CA 1
ATOM 792 C C . GLY A 1 97 ? -12.091 -0.754 19.508 1.00 92.44 97 GLY A C 1
ATOM 793 O O . GLY A 1 97 ? -12.380 0.054 20.389 1.00 92.44 97 GLY A O 1
ATOM 794 N N . SER A 1 98 ? -10.834 -1.187 19.331 1.00 94.88 98 SER A N 1
ATOM 795 C CA . SER A 1 98 ? -9.711 -0.758 20.189 1.00 94.88 98 SER A CA 1
ATOM 796 C C . SER A 1 98 ? -9.354 0.723 20.022 1.00 94.88 98 SER A C 1
ATOM 798 O O . SER A 1 98 ? -8.923 1.379 20.970 1.00 94.88 98 SER A O 1
ATOM 800 N N . VAL A 1 99 ? -9.535 1.265 18.814 1.00 95.38 99 VAL A N 1
ATOM 801 C CA . VAL A 1 99 ? -9.282 2.678 18.516 1.00 95.38 99 VAL A CA 1
ATOM 802 C C . VAL A 1 99 ? -10.376 3.558 19.115 1.00 95.38 99 VAL A C 1
ATOM 804 O O . VAL A 1 99 ? -10.065 4.605 19.675 1.00 95.38 99 VAL A O 1
ATOM 807 N N . LEU A 1 100 ? -11.643 3.149 19.019 1.00 92.50 100 LEU A N 1
ATOM 808 C CA . LEU A 1 100 ? -12.783 3.929 19.508 1.00 92.50 100 LEU A CA 1
ATOM 809 C C . LEU A 1 100 ? -12.909 3.931 21.036 1.00 92.50 100 LEU A C 1
ATOM 811 O O . LEU A 1 100 ? -13.388 4.924 21.594 1.00 92.50 100 LEU A O 1
ATOM 815 N N . SER A 1 101 ? -12.474 2.856 21.701 1.00 95.25 101 SER A N 1
ATOM 816 C CA . SER A 1 101 ? -12.487 2.739 23.165 1.00 95.25 101 SER A CA 1
ATOM 817 C C . SER A 1 101 ? -11.347 3.496 23.854 1.00 95.25 101 SER A C 1
ATOM 819 O O . SER A 1 101 ? -11.427 3.757 25.052 1.00 95.25 101 SER A O 1
ATOM 821 N N . ASN A 1 102 ? -10.309 3.899 23.115 1.00 97.31 102 ASN A N 1
ATOM 822 C CA . ASN A 1 102 ? -9.197 4.689 23.634 1.00 97.31 102 ASN A CA 1
ATOM 823 C C . ASN A 1 102 ? -9.294 6.148 23.161 1.00 97.31 102 ASN A C 1
ATOM 825 O O . ASN A 1 102 ? -9.231 6.438 21.966 1.00 97.31 102 ASN A O 1
ATOM 829 N N . GLU A 1 103 ? -9.403 7.087 24.101 1.00 97.00 103 GLU A N 1
ATOM 830 C CA . GLU A 1 103 ? -9.607 8.507 23.794 1.00 97.00 103 GLU A CA 1
ATOM 831 C C . GLU A 1 103 ? -8.485 9.111 22.934 1.00 97.00 103 GLU A C 1
ATOM 833 O O . GLU A 1 103 ? -8.756 9.839 21.975 1.00 97.00 103 GLU A O 1
ATOM 838 N N . GLU A 1 104 ? -7.229 8.779 23.233 1.00 96.50 104 GLU A N 1
ATOM 839 C CA . GLU A 1 104 ? -6.072 9.294 22.505 1.00 96.50 104 GLU A CA 1
ATOM 840 C C . GLU A 1 104 ? -6.056 8.774 21.061 1.00 96.50 104 GLU A C 1
ATOM 842 O O . GLU A 1 104 ? -5.897 9.553 20.117 1.00 96.50 104 GLU A O 1
ATOM 847 N N . LEU A 1 105 ? -6.281 7.469 20.869 1.00 96.31 105 LEU A N 1
ATOM 848 C CA . LEU A 1 105 ? -6.354 6.849 19.542 1.00 96.31 105 LEU A CA 1
ATOM 849 C C . LEU A 1 105 ? -7.513 7.419 18.720 1.00 96.31 105 LEU A C 1
ATOM 851 O O . LEU A 1 105 ? -7.334 7.761 17.548 1.00 96.31 105 LEU A O 1
ATOM 855 N N . ARG A 1 106 ? -8.684 7.581 19.340 1.00 95.62 106 ARG A N 1
ATOM 856 C CA . ARG A 1 106 ? -9.861 8.181 18.708 1.00 95.62 106 ARG A CA 1
ATOM 857 C C . ARG A 1 106 ? -9.598 9.624 18.283 1.00 95.62 106 ARG A C 1
ATOM 859 O O . ARG A 1 106 ? -9.945 10.008 17.166 1.00 95.62 106 ARG A O 1
ATOM 866 N N . LYS A 1 107 ? -8.933 10.424 19.121 1.00 96.25 107 LYS A N 1
ATOM 867 C CA . LYS A 1 107 ? -8.533 11.796 18.774 1.00 96.25 107 LYS A CA 1
ATOM 868 C C . LYS A 1 107 ? -7.566 11.817 17.588 1.00 96.25 107 LYS A C 1
ATOM 870 O O . LYS A 1 107 ? -7.718 12.647 16.693 1.00 96.25 107 LYS A O 1
ATOM 875 N N . GLN A 1 108 ? -6.606 10.890 17.541 1.00 95.69 108 GLN A N 1
ATOM 876 C CA . GLN A 1 108 ? -5.701 10.749 16.395 1.00 95.69 108 GLN A CA 1
ATOM 877 C C . GLN A 1 108 ? -6.458 10.405 15.104 1.00 95.69 108 GLN A C 1
ATOM 879 O O . GLN A 1 108 ? -6.187 11.018 14.070 1.00 95.69 108 GLN A O 1
ATOM 884 N N . LEU A 1 109 ? -7.431 9.489 15.162 1.00 94.81 109 LEU A N 1
ATOM 885 C CA . LEU A 1 109 ? -8.284 9.134 14.023 1.00 94.81 109 LEU A CA 1
ATOM 886 C C . LEU A 1 109 ? -9.038 10.354 13.470 1.00 94.81 109 LEU A C 1
ATOM 888 O O . LEU A 1 109 ? -8.979 10.627 12.271 1.00 94.81 109 LEU A O 1
ATOM 892 N N . LEU A 1 110 ? -9.710 11.114 14.337 1.00 95.31 110 LEU A N 1
ATOM 893 C CA . LEU A 1 110 ? -10.492 12.287 13.928 1.00 95.31 110 LEU A CA 1
ATOM 894 C C . LEU A 1 110 ? -9.608 13.408 13.361 1.00 95.31 110 LEU A C 1
ATOM 896 O O . LEU A 1 110 ? -9.946 14.017 12.345 1.00 95.31 110 LEU A O 1
ATOM 900 N N . ASN A 1 111 ? -8.442 13.649 13.966 1.00 95.81 111 ASN A N 1
ATOM 901 C CA . ASN A 1 111 ? -7.472 14.613 13.445 1.00 95.81 111 ASN A CA 1
ATOM 902 C C . ASN A 1 111 ? -6.979 14.221 12.047 1.00 95.81 111 ASN A C 1
ATOM 904 O O . ASN A 1 111 ? -6.891 15.073 11.160 1.00 95.81 111 ASN A O 1
ATOM 908 N N . GLN A 1 112 ? -6.692 12.934 11.835 1.00 93.25 112 GLN A N 1
ATOM 909 C CA . GLN A 1 112 ? -6.291 12.411 10.533 1.00 93.25 112 GLN A CA 1
ATOM 910 C C . GLN A 1 112 ? -7.397 12.623 9.487 1.00 93.25 112 GLN A C 1
ATOM 912 O O . GLN A 1 112 ? -7.112 13.152 8.413 1.00 93.25 112 GLN A O 1
ATOM 917 N N . ALA A 1 113 ? -8.654 12.311 9.818 1.00 94.19 113 ALA A N 1
ATOM 918 C CA . ALA A 1 113 ? -9.793 12.537 8.925 1.00 94.19 113 ALA A CA 1
ATOM 919 C C . ALA A 1 113 ? -9.936 14.022 8.529 1.00 94.19 113 ALA A C 1
ATOM 921 O O . ALA A 1 113 ? -10.133 14.351 7.358 1.00 94.19 113 ALA A O 1
ATOM 922 N N . MET A 1 114 ? -9.743 14.943 9.479 1.00 96.38 114 MET A N 1
ATOM 923 C CA . MET A 1 114 ? -9.762 16.385 9.205 1.00 96.38 114 MET A CA 1
ATOM 924 C C . MET A 1 114 ? -8.628 16.838 8.272 1.00 96.38 114 MET A C 1
ATOM 926 O O . MET A 1 114 ? -8.836 17.705 7.417 1.00 96.38 114 MET A O 1
ATOM 930 N N . LEU A 1 115 ? -7.423 16.277 8.414 1.00 95.38 115 LEU A N 1
ATOM 931 C CA . LEU A 1 115 ? -6.291 16.566 7.524 1.00 95.38 115 LEU A CA 1
ATOM 932 C C . LEU A 1 115 ? -6.517 16.017 6.111 1.00 95.38 115 LEU A C 1
ATOM 934 O O . LEU A 1 115 ? -6.184 16.689 5.129 1.00 95.38 115 LEU A O 1
ATOM 938 N N . GLU A 1 116 ? -7.114 14.833 6.001 1.00 94.44 116 GLU A N 1
ATOM 939 C CA . GLU A 1 116 ? -7.492 14.224 4.726 1.00 94.44 116 GLU A CA 1
ATOM 940 C C . GLU A 1 116 ? -8.544 15.071 4.004 1.00 94.44 116 GLU A C 1
ATOM 942 O O . GLU A 1 116 ? -8.352 15.404 2.833 1.00 94.44 116 GLU A O 1
ATOM 947 N N . MET A 1 117 ? -9.579 15.538 4.713 1.00 96.62 117 MET A N 1
ATOM 948 C CA . MET A 1 117 ? -10.598 16.438 4.157 1.00 96.62 117 MET A CA 1
ATOM 949 C C . MET A 1 117 ? -9.984 17.739 3.614 1.00 96.62 117 MET A C 1
ATOM 951 O O . MET A 1 117 ? -10.287 18.165 2.496 1.00 96.62 117 MET A O 1
ATOM 955 N N . LYS A 1 118 ? -9.079 18.369 4.376 1.00 96.50 118 LYS A N 1
ATOM 956 C CA . LYS A 1 118 ? -8.374 19.590 3.941 1.00 96.50 118 LYS A CA 1
ATOM 957 C C . LYS A 1 118 ? -7.505 19.334 2.708 1.00 96.50 118 LYS A C 1
ATOM 959 O O . LYS A 1 118 ? -7.515 20.137 1.775 1.00 96.50 118 LYS A O 1
ATOM 964 N N . SER A 1 119 ? -6.778 18.218 2.692 1.00 95.06 119 SER A N 1
ATOM 965 C CA . SER A 1 119 ? -5.921 17.819 1.569 1.00 95.06 119 SER A CA 1
ATOM 966 C C . SER A 1 119 ? -6.733 17.553 0.304 1.00 95.06 119 SER A C 1
ATOM 968 O O . SER A 1 119 ? -6.355 18.008 -0.775 1.00 95.06 119 SER A O 1
ATOM 970 N N . PHE A 1 120 ? -7.878 16.882 0.443 1.00 95.56 120 PHE A N 1
ATOM 971 C CA . PHE A 1 120 ? -8.816 16.642 -0.648 1.00 95.56 120 PHE A CA 1
ATOM 972 C C . PHE A 1 120 ? -9.334 17.960 -1.229 1.00 95.56 120 PHE A C 1
ATOM 974 O O . PHE A 1 120 ? -9.200 18.192 -2.430 1.00 95.56 120 PHE A O 1
ATOM 981 N N . LYS A 1 121 ? -9.831 18.870 -0.378 1.00 95.44 121 LYS A N 1
ATOM 982 C CA . LYS A 1 121 ? -10.297 20.198 -0.805 1.00 95.44 121 LYS A CA 1
ATOM 983 C C . LYS A 1 121 ? -9.204 20.955 -1.562 1.00 95.44 121 LYS A C 1
ATOM 985 O O . LYS A 1 121 ? -9.441 21.404 -2.680 1.00 95.44 121 LYS A O 1
ATOM 990 N N . LYS A 1 122 ? -7.996 21.037 -0.997 1.00 94.19 122 LYS A N 1
ATOM 991 C CA . LYS A 1 122 ? -6.860 21.731 -1.622 1.00 94.19 122 LYS A CA 1
ATOM 992 C C . LYS A 1 122 ? -6.500 21.138 -2.987 1.00 94.19 122 LYS A C 1
ATOM 994 O O . LYS A 1 122 ? -6.231 21.890 -3.918 1.00 94.19 122 LYS A O 1
ATOM 999 N N . LYS A 1 123 ? -6.500 19.804 -3.111 1.00 92.56 123 LYS A N 1
ATOM 1000 C CA . LYS A 1 123 ? -6.166 19.108 -4.361 1.00 92.56 123 LYS A CA 1
ATOM 1001 C C . LYS A 1 123 ? -7.093 19.520 -5.503 1.00 92.56 123 LYS A C 1
ATOM 1003 O O . LYS A 1 123 ? -6.602 19.767 -6.596 1.00 92.56 123 LYS A O 1
ATOM 1008 N N . TYR A 1 124 ? -8.400 19.592 -5.258 1.00 95.25 124 TYR A N 1
ATOM 1009 C CA . TYR A 1 124 ? -9.374 19.866 -6.320 1.00 95.25 124 TYR A CA 1
ATOM 1010 C C . TYR A 1 124 ? -9.670 21.347 -6.529 1.00 95.25 124 TYR A C 1
ATOM 1012 O O . TYR A 1 124 ? -10.005 21.731 -7.643 1.00 95.25 124 TYR A O 1
ATOM 1020 N N . GLN A 1 125 ? -9.450 22.198 -5.523 1.00 94.31 125 GLN A N 1
ATOM 1021 C CA . GLN A 1 125 ? -9.469 23.651 -5.717 1.00 94.31 125 GLN A CA 1
ATOM 1022 C C . GLN A 1 125 ? -8.491 24.109 -6.806 1.00 94.31 125 GLN A C 1
ATOM 1024 O O . GLN A 1 125 ? -8.791 25.052 -7.520 1.00 94.31 125 GLN A O 1
ATOM 1029 N N . ALA A 1 126 ? -7.360 23.420 -6.980 1.00 89.69 126 ALA A N 1
ATOM 1030 C CA . ALA A 1 126 ? -6.393 23.734 -8.032 1.00 89.69 126 ALA A CA 1
ATOM 1031 C C . ALA A 1 126 ? -6.912 23.493 -9.467 1.00 89.69 126 ALA A C 1
ATOM 1033 O O . ALA A 1 126 ? -6.262 23.918 -10.417 1.00 89.69 126 ALA A O 1
ATOM 1034 N N . PHE A 1 127 ? -8.041 22.795 -9.626 1.00 91.81 127 PHE A N 1
ATOM 1035 C CA . PHE A 1 127 ? -8.644 22.468 -10.924 1.00 91.81 127 PHE A CA 1
ATOM 1036 C C . PHE A 1 127 ? -10.039 23.075 -11.113 1.00 91.81 127 PHE A C 1
ATOM 1038 O O . PHE A 1 127 ? -10.598 22.983 -12.202 1.00 91.81 127 PHE A O 1
ATOM 1045 N N . ALA A 1 128 ? -10.609 23.659 -10.059 1.00 82.00 128 ALA A N 1
ATOM 1046 C CA . ALA A 1 128 ? -11.870 24.378 -10.118 1.00 82.00 128 ALA A CA 1
ATOM 1047 C C . ALA A 1 128 ? -11.577 25.820 -10.555 1.00 82.00 128 ALA A C 1
ATOM 1049 O O . ALA A 1 128 ? -11.322 26.679 -9.713 1.00 82.00 128 ALA A O 1
ATOM 1050 N N . ASN A 1 129 ? -11.531 26.036 -11.872 1.00 59.25 129 ASN A N 1
ATOM 1051 C CA . ASN A 1 129 ? -11.627 27.374 -12.462 1.00 59.25 129 ASN A CA 1
ATOM 1052 C C . ASN A 1 129 ? -13.058 27.896 -12.337 1.00 59.25 129 ASN A C 1
ATOM 1054 O O . ASN A 1 129 ? -13.983 27.089 -12.590 1.00 59.25 129 ASN A O 1
#

Foldseek 3Di:
DPLVVQVVVLQVVCCVVPVDRDVVSLVVSLVPVVGSSVVVDDPPPVVVVVVVVLVVVVVVQQPDWDWDDDPPDTDIDRQWDFFPVQCPDSGDIDGPVVQVVDPVSVVSVVVVVVVVVVVVVVVCVVVPD

Sequence (129 aa):
MDRIKQIKAELKVIEKKKGLLNPHDVVKFAENPKTALHSCFTWDDGIAAEQWRLHEARNLIRVIVEVIPNENNEIIYRAFISLPKDRHNEGGYRSIGSVLSNEELRKQLLNQAMLEMKSFKKKYQAFAN

Organism: NCBI:txid1974881